Protein AF-A0A6C0AYL0-F1 (afdb_monomer)

Organism: NCBI:txid1070528

Sequence (157 aa):
MEFENKIILMFITFALDILILNSLSRKMKTFDLYYASSILIIHGIFINALFLCSQKILDILHYSIFIYIAFSPFLSNKYLIGANLLLVFLIQLLWIVKGCCILNNPENPIRFGFGFEISIFTLIYTIILANKLPKFRIKNINKKKLKIKKRTRKLII

pLDDT: mean 84.31, std 14.35, range [46.97, 96.94]

Solvent-accessible surface area (backbone atoms only — not comparable to full-atom values): 9172 Å² total; per-residue (Å²): 125,60,71,67,55,52,53,53,50,52,52,51,52,52,58,41,46,56,36,42,56,60,41,68,79,45,97,69,54,71,67,47,50,51,54,47,55,53,48,53,52,48,48,54,53,48,55,52,27,63,73,69,65,37,60,73,57,48,54,56,53,56,56,47,54,57,53,51,59,70,53,47,83,74,56,80,50,66,42,53,44,48,37,51,46,50,50,50,51,51,52,55,51,44,32,71,75,65,74,36,37,85,84,45,51,91,87,46,90,78,56,62,86,53,52,71,68,60,51,52,49,49,52,53,49,46,54,55,45,59,69,70,46,81,77,82,74,75,74,63,65,65,62,57,56,54,52,52,57,56,55,57,62,65,72,76,108

Nearest PDB structures (foldseek):
  6z0c-assembly1_A  TM=3.632E-01  e=6.875E+00  Escherichia coli

Mean predicted aligned error: 8.46 Å

Radius of gyration: 21.39 Å; Cα contacts (8 Å, |Δi|>4): 109; chains: 1; bounding box: 77×33×39 Å

Foldseek 3Di:
DDPVLLVVLLVLLVVLLVLLVVLVVDDADPVSVVLSVVSVVLSVQCNVCSVVVPLVSLVVSVVVLLVSLVCLLVGLGLSSLVSNLVVLVVLVVCCVVVVAGSSDDPPDPPRPSDDDVNVVSSVVSNVSSVVSHDDPPPPPVVVVVVVVVVVVVVVVD

Secondary structure (DSSP, 8-state):
--HHHHHHHHHHHHHHHHHHHHHHTS---HHHHHHHHHHHHHHHHHHHHHHTT-HHHHHHHHHHHHHHHHHGGG---HHHHHHHHHHHHHHHHHHHHHSS-TT--TT-S--TT-SHHHHHHHHHHHHHHHHHSPP-----HHHHHHHHHHHHHTS--

Structure (mmCIF, N/CA/C/O backbone):
data_AF-A0A6C0AYL0-F1
#
_entry.id   AF-A0A6C0AYL0-F1
#
loop_
_atom_site.group_PDB
_atom_site.id
_atom_site.type_symbol
_atom_site.label_atom_id
_atom_site.label_alt_id
_atom_site.label_comp_id
_atom_site.label_asym_id
_atom_site.label_entity_id
_atom_site.label_seq_id
_atom_site.pdbx_PDB_ins_code
_atom_site.Cartn_x
_atom_site.Cartn_y
_atom_site.Cartn_z
_atom_site.occupancy
_atom_site.B_iso_or_equiv
_atom_site.auth_seq_id
_atom_site.auth_comp_id
_atom_site.auth_asym_id
_atom_site.auth_atom_id
_atom_site.pdbx_PDB_model_num
ATOM 1 N N . MET A 1 1 ? 12.016 0.534 -16.082 1.00 78.06 1 MET A N 1
ATOM 2 C CA . MET A 1 1 ? 10.562 0.594 -15.800 1.00 78.06 1 MET A CA 1
ATOM 3 C C . MET A 1 1 ? 9.888 1.494 -16.820 1.00 78.06 1 MET A C 1
ATOM 5 O O . MET A 1 1 ? 10.328 2.628 -16.986 1.00 78.06 1 MET A O 1
ATOM 9 N N . GLU A 1 2 ? 8.855 0.990 -17.491 1.00 82.94 2 GLU A N 1
ATOM 10 C CA . GLU A 1 2 ? 8.077 1.731 -18.494 1.00 82.94 2 GLU A CA 1
ATOM 11 C C . GLU A 1 2 ? 7.350 2.940 -17.888 1.00 82.94 2 GLU A C 1
ATOM 13 O O . GLU A 1 2 ? 6.975 2.933 -16.713 1.00 82.94 2 GLU A O 1
ATOM 18 N N . PHE A 1 3 ? 7.131 3.974 -18.701 1.00 85.25 3 PHE A N 1
ATOM 19 C CA . PHE A 1 3 ? 6.479 5.216 -18.282 1.00 85.25 3 PHE A CA 1
ATOM 20 C C . PHE A 1 3 ? 5.047 4.993 -17.769 1.00 85.25 3 PHE A C 1
ATOM 22 O O . PHE A 1 3 ? 4.674 5.530 -16.728 1.00 85.25 3 PHE A O 1
ATOM 29 N N . GLU A 1 4 ? 4.277 4.133 -18.436 1.00 87.81 4 GLU A N 1
ATOM 30 C CA . GLU A 1 4 ? 2.908 3.784 -18.035 1.00 87.81 4 GLU A CA 1
ATOM 31 C C . GLU A 1 4 ? 2.854 3.189 -16.623 1.00 87.81 4 GLU A C 1
ATOM 33 O O . GLU A 1 4 ? 2.023 3.580 -15.803 1.00 87.81 4 GLU A O 1
ATOM 38 N N . ASN A 1 5 ? 3.796 2.297 -16.302 1.00 89.19 5 ASN A N 1
ATOM 39 C CA . ASN A 1 5 ? 3.871 1.655 -14.992 1.00 89.19 5 ASN A CA 1
ATOM 40 C C . ASN A 1 5 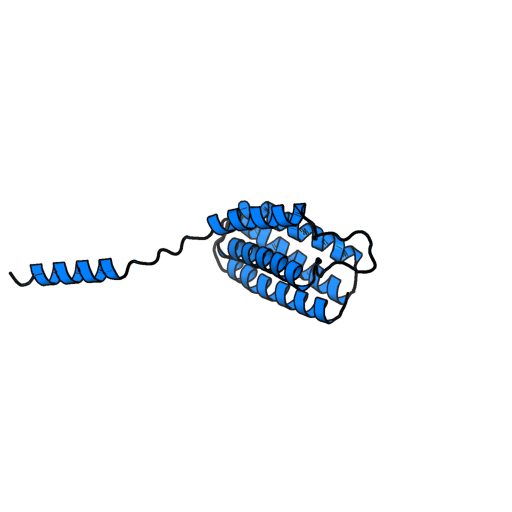? 4.138 2.679 -13.881 1.00 89.19 5 ASN A C 1
ATOM 42 O O . ASN A 1 5 ? 3.557 2.580 -12.800 1.00 89.19 5 ASN A O 1
ATOM 46 N N . LYS A 1 6 ? 4.955 3.705 -14.160 1.00 89.88 6 LYS A N 1
ATOM 47 C CA . LYS A 1 6 ? 5.187 4.811 -13.220 1.00 89.88 6 LYS A CA 1
ATOM 48 C C . LYS A 1 6 ? 3.912 5.606 -12.966 1.00 89.88 6 LYS A C 1
ATOM 50 O O . LYS A 1 6 ? 3.608 5.882 -11.810 1.00 89.88 6 LYS A O 1
ATOM 55 N N . ILE A 1 7 ? 3.155 5.936 -14.014 1.00 91.31 7 ILE A N 1
ATOM 56 C CA . ILE A 1 7 ? 1.887 6.670 -13.878 1.00 91.31 7 ILE A CA 1
ATOM 57 C C . ILE A 1 7 ? 0.891 5.875 -13.031 1.00 91.31 7 ILE A C 1
ATOM 59 O O . ILE A 1 7 ? 0.298 6.428 -12.104 1.00 91.31 7 ILE A O 1
ATOM 63 N N . ILE A 1 8 ? 0.738 4.578 -13.313 1.00 92.44 8 ILE A N 1
ATOM 64 C CA . ILE A 1 8 ? -0.156 3.693 -12.553 1.00 92.44 8 ILE A CA 1
ATOM 65 C C . ILE A 1 8 ? 0.239 3.689 -11.072 1.00 92.44 8 ILE A C 1
ATOM 67 O O . ILE A 1 8 ? -0.612 3.878 -10.204 1.00 92.44 8 ILE A O 1
ATOM 71 N N . LEU A 1 9 ? 1.530 3.524 -10.780 1.00 92.94 9 LEU A N 1
ATOM 72 C CA . LEU A 1 9 ? 2.047 3.526 -9.414 1.00 92.94 9 LEU A CA 1
ATOM 73 C C . LEU A 1 9 ? 1.830 4.869 -8.712 1.00 92.94 9 LEU A C 1
ATOM 75 O O . LEU A 1 9 ? 1.369 4.880 -7.576 1.00 92.94 9 LEU A O 1
ATOM 79 N N . MET A 1 10 ? 2.090 5.994 -9.383 1.00 93.19 10 MET A N 1
ATOM 80 C CA . MET A 1 10 ? 1.823 7.325 -8.830 1.00 93.19 10 MET A CA 1
ATOM 81 C C . MET A 1 10 ? 0.342 7.509 -8.487 1.00 93.19 10 MET A C 1
ATOM 83 O O . MET A 1 10 ? 0.020 8.009 -7.410 1.00 93.19 10 MET A O 1
ATOM 87 N N . PHE A 1 11 ? -0.558 7.075 -9.372 1.00 93.69 11 PHE A N 1
ATOM 88 C CA . PHE A 1 11 ? -1.998 7.168 -9.143 1.00 93.69 11 PHE A CA 1
ATOM 89 C C . PHE A 1 11 ? -2.449 6.308 -7.956 1.00 93.69 11 PHE A C 1
ATOM 91 O O . PHE A 1 11 ? -3.207 6.779 -7.106 1.00 93.69 11 PHE A O 1
ATOM 98 N N . ILE A 1 12 ? -1.954 5.069 -7.859 1.00 94.12 12 ILE A N 1
ATOM 99 C CA . ILE A 1 12 ? -2.245 4.171 -6.733 1.00 94.12 12 ILE A CA 1
ATOM 100 C C . ILE A 1 12 ? -1.748 4.777 -5.418 1.00 94.12 12 ILE A C 1
ATOM 102 O O . ILE A 1 12 ? -2.513 4.841 -4.454 1.00 94.12 12 ILE A O 1
ATOM 106 N N . THR A 1 13 ? -0.503 5.256 -5.381 1.00 95.00 13 THR A N 1
ATOM 107 C CA . THR A 1 13 ? 0.078 5.888 -4.189 1.00 95.00 13 THR A CA 1
ATOM 108 C C . THR A 1 13 ? -0.747 7.096 -3.754 1.00 95.00 13 THR A C 1
ATOM 110 O O . THR A 1 13 ? -1.124 7.190 -2.589 1.00 95.00 13 THR A O 1
ATOM 113 N N . PHE A 1 14 ? -1.137 7.960 -4.694 1.00 93.94 14 PHE A N 1
ATOM 114 C CA . PHE A 1 14 ? -1.964 9.129 -4.396 1.00 93.94 14 PHE A CA 1
ATOM 115 C C . PHE A 1 14 ? -3.360 8.755 -3.865 1.00 93.94 14 PHE A C 1
ATOM 117 O O . PHE A 1 14 ? -3.848 9.347 -2.900 1.00 93.94 14 PHE A O 1
ATOM 124 N N . ALA A 1 15 ? -4.003 7.737 -4.446 1.00 92.50 15 ALA A N 1
ATOM 125 C CA . ALA A 1 15 ? -5.292 7.242 -3.963 1.00 92.50 15 ALA A CA 1
ATOM 126 C C . ALA A 1 15 ? -5.199 6.690 -2.526 1.00 92.50 15 ALA A C 1
ATOM 128 O O . ALA A 1 15 ? -6.100 6.915 -1.710 1.00 92.50 15 ALA A O 1
ATOM 129 N N . LEU A 1 16 ? -4.103 5.999 -2.197 1.00 95.19 16 LEU A N 1
ATOM 130 C CA . LEU A 1 16 ? -3.829 5.519 -0.842 1.00 95.19 16 LEU A CA 1
ATOM 131 C C . LEU A 1 16 ? -3.546 6.674 0.125 1.00 95.19 16 LEU A C 1
ATOM 133 O O . LEU A 1 16 ? -4.089 6.672 1.233 1.00 95.19 16 LEU A O 1
ATOM 137 N N . ASP A 1 17 ? -2.784 7.684 -0.296 1.00 94.94 17 ASP A N 1
ATOM 138 C CA . ASP A 1 17 ? -2.487 8.871 0.514 1.00 94.94 17 ASP A CA 1
ATOM 139 C C . ASP A 1 17 ? -3.755 9.604 0.934 1.00 94.94 17 ASP A C 1
ATOM 141 O O . ASP A 1 17 ? -3.893 9.966 2.100 1.00 94.94 17 ASP A O 1
ATOM 145 N N . ILE A 1 18 ? -4.739 9.742 0.042 1.00 92.69 18 ILE A N 1
ATOM 146 C CA . ILE A 1 18 ? -6.038 10.334 0.393 1.00 92.69 18 ILE A CA 1
ATOM 147 C C . ILE A 1 18 ? -6.707 9.558 1.540 1.00 92.69 18 ILE A C 1
ATOM 149 O O . ILE A 1 18 ? -7.256 10.161 2.467 1.00 92.69 18 ILE A O 1
ATOM 153 N N . LEU A 1 19 ? -6.672 8.221 1.522 1.00 92.62 19 LEU A N 1
ATOM 154 C CA . LEU A 1 19 ? -7.245 7.406 2.600 1.00 92.62 19 LEU A CA 1
ATOM 155 C C . LEU A 1 19 ? -6.462 7.551 3.911 1.00 92.62 19 LEU A C 1
ATOM 157 O O . LEU A 1 19 ? -7.070 7.627 4.985 1.00 92.62 19 LEU A O 1
ATOM 161 N N . ILE A 1 20 ? -5.134 7.617 3.831 1.00 95.06 20 ILE A N 1
ATOM 162 C CA . ILE A 1 20 ? -4.254 7.755 4.995 1.00 95.06 20 ILE A CA 1
ATOM 163 C C . ILE A 1 20 ? -4.396 9.150 5.615 1.00 95.06 20 ILE A C 1
ATOM 165 O O . ILE A 1 20 ? -4.608 9.254 6.824 1.00 95.06 20 ILE A O 1
ATOM 169 N N . LEU A 1 21 ? -4.396 10.217 4.816 1.00 94.31 21 LEU A N 1
ATOM 170 C CA . LEU A 1 21 ? -4.619 11.592 5.273 1.00 94.31 21 LEU A CA 1
ATOM 171 C C . LEU A 1 21 ? -6.009 11.759 5.902 1.00 94.31 21 LEU A C 1
ATOM 173 O O . LEU A 1 21 ? -6.146 12.347 6.976 1.00 94.31 21 LEU A O 1
ATOM 177 N N . ASN A 1 22 ? -7.043 11.153 5.311 1.00 91.75 22 ASN A N 1
ATOM 178 C CA . ASN A 1 22 ? -8.375 11.122 5.918 1.00 91.75 22 ASN A CA 1
ATOM 179 C C . ASN A 1 22 ? -8.379 10.430 7.286 1.00 91.75 22 ASN A C 1
ATOM 181 O O . ASN A 1 22 ? -9.169 10.797 8.161 1.00 91.75 22 ASN A O 1
ATOM 185 N N . SER A 1 23 ? -7.504 9.444 7.496 1.00 92.75 23 SER A N 1
ATOM 186 C CA . SER A 1 23 ? -7.365 8.794 8.795 1.00 92.75 23 SER A CA 1
ATOM 187 C C . SER A 1 23 ? -6.827 9.761 9.857 1.00 92.75 23 SER A C 1
ATOM 189 O O . SER A 1 23 ? -7.364 9.745 10.967 1.00 92.75 23 SER A O 1
ATOM 191 N N . LEU A 1 24 ? -5.865 10.630 9.499 1.00 91.69 24 LEU A N 1
ATOM 192 C CA . LEU A 1 24 ? -5.197 11.614 10.375 1.00 91.69 24 LEU A CA 1
ATOM 193 C C . LEU A 1 24 ? -6.134 12.709 10.891 1.00 91.69 24 LEU A C 1
ATOM 195 O O . LEU A 1 24 ? -5.925 13.232 11.980 1.00 91.69 24 LEU A O 1
ATOM 199 N N . SER A 1 25 ? -7.220 12.999 10.172 1.00 86.62 25 SER A N 1
ATOM 200 C CA . SER A 1 25 ? -8.248 13.963 10.603 1.00 86.62 25 SER A CA 1
ATOM 201 C C . SER A 1 25 ? -9.042 13.537 11.854 1.00 86.62 25 SER A C 1
ATOM 203 O O . SER A 1 25 ? -9.935 14.253 12.310 1.00 86.62 25 SER A O 1
ATOM 205 N N . ARG A 1 26 ? -8.777 12.346 12.407 1.00 84.06 26 ARG A N 1
ATOM 206 C CA . ARG A 1 26 ? -9.555 11.726 13.488 1.00 84.06 26 ARG A CA 1
ATOM 207 C C . ARG A 1 26 ? -8.665 11.352 14.660 1.00 84.06 26 ARG A C 1
ATOM 209 O O . ARG A 1 26 ? -7.501 11.007 14.492 1.00 84.06 26 ARG A O 1
ATOM 216 N N . LYS A 1 27 ? -9.259 11.300 15.856 1.00 87.88 27 LYS A N 1
ATOM 217 C CA . LYS A 1 27 ? -8.589 10.762 17.043 1.00 87.88 27 LYS A CA 1
ATOM 218 C C . LYS A 1 27 ? -8.165 9.314 16.785 1.00 87.88 27 LYS A C 1
ATOM 220 O O . LYS A 1 27 ? -9.003 8.459 16.493 1.00 87.88 27 LYS A O 1
ATOM 225 N N . MET A 1 28 ? -6.872 9.054 16.918 1.00 91.81 28 MET A N 1
ATOM 226 C CA . MET A 1 28 ? -6.254 7.761 16.648 1.00 91.81 28 MET A CA 1
ATOM 227 C C . MET A 1 28 ? -5.321 7.349 17.781 1.00 91.81 28 MET A C 1
ATOM 229 O O . MET A 1 28 ? -4.905 8.173 18.595 1.00 91.81 28 MET A O 1
ATOM 233 N N . LYS A 1 29 ? -5.039 6.048 17.858 1.00 93.94 29 LYS A N 1
ATOM 234 C CA . LYS A 1 29 ? -4.053 5.514 18.799 1.00 93.94 29 LYS A CA 1
ATOM 235 C C . LYS A 1 29 ? -2.645 5.906 18.354 1.00 93.94 29 LYS A C 1
ATOM 237 O O . LYS A 1 29 ? -2.405 6.084 17.165 1.00 93.94 29 LYS A O 1
ATOM 242 N N . THR A 1 30 ? -1.707 5.945 19.297 1.00 94.56 30 THR A N 1
ATOM 243 C CA . THR A 1 30 ? -0.298 6.270 19.028 1.00 94.56 30 THR A CA 1
ATOM 244 C C . THR A 1 30 ? 0.316 5.362 17.962 1.00 94.56 30 THR A C 1
ATOM 246 O O . THR A 1 30 ? 0.995 5.849 17.067 1.00 94.56 30 THR A O 1
ATOM 249 N N . PHE A 1 31 ? 0.018 4.058 18.008 1.00 95.94 31 PHE A N 1
ATOM 250 C CA . PHE A 1 31 ? 0.480 3.107 16.994 1.00 95.94 31 P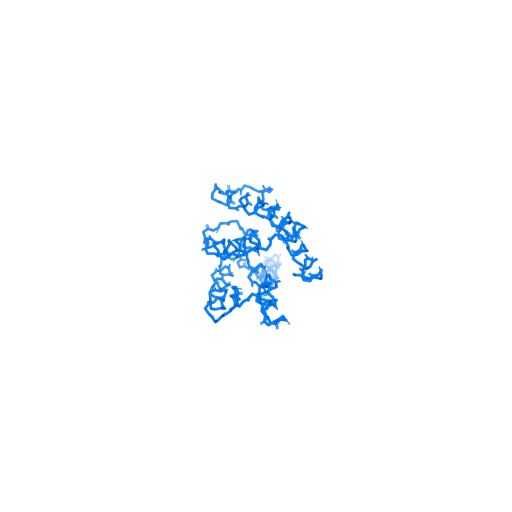HE A CA 1
ATOM 251 C C . PHE A 1 31 ? -0.063 3.434 15.595 1.00 95.94 31 PHE A C 1
ATOM 253 O O . PHE A 1 31 ? 0.704 3.493 14.642 1.00 95.94 31 PHE A O 1
ATOM 260 N N . ASP A 1 32 ? -1.367 3.708 15.478 1.00 95.75 32 ASP A N 1
ATOM 261 C CA . ASP A 1 32 ? -2.004 4.056 14.202 1.00 95.75 32 ASP A CA 1
ATOM 262 C C . ASP A 1 32 ? -1.427 5.362 13.624 1.00 95.75 32 ASP A C 1
ATOM 264 O O . ASP A 1 32 ? -1.234 5.461 12.416 1.00 95.75 32 ASP A O 1
ATOM 268 N N . LEU A 1 33 ? -1.118 6.342 14.483 1.00 96.06 33 LEU A N 1
ATOM 269 C CA . LEU A 1 33 ? -0.483 7.601 14.084 1.00 96.06 33 LEU A CA 1
ATOM 270 C C . LEU A 1 33 ? 0.937 7.382 13.565 1.00 96.06 33 LEU A C 1
ATOM 272 O O . LEU A 1 33 ? 1.283 7.897 12.505 1.00 96.06 33 LEU A O 1
ATOM 276 N N . TYR A 1 34 ? 1.750 6.616 14.296 1.00 96.06 34 TYR A N 1
ATOM 277 C CA . TYR A 1 34 ? 3.107 6.281 13.868 1.00 96.06 34 TYR A CA 1
ATOM 278 C C . TYR A 1 34 ? 3.091 5.552 12.521 1.00 96.06 34 TYR A C 1
ATOM 280 O O . TYR A 1 34 ? 3.802 5.950 11.603 1.00 96.06 34 TYR A O 1
ATOM 288 N N . TYR A 1 35 ? 2.216 4.554 12.386 1.00 96.94 35 TYR A N 1
ATOM 289 C CA . TYR A 1 35 ? 2.041 3.778 11.162 1.00 96.94 35 TYR A CA 1
ATOM 290 C C . TYR A 1 35 ? 1.607 4.648 9.972 1.00 96.94 35 TYR A C 1
ATOM 292 O O . TYR A 1 35 ? 2.152 4.529 8.879 1.00 96.94 35 TYR A O 1
ATOM 300 N N . ALA A 1 36 ? 0.629 5.540 10.164 1.00 96.81 36 ALA A N 1
ATOM 301 C CA . ALA A 1 36 ? 0.156 6.430 9.104 1.00 96.81 36 ALA A CA 1
ATOM 302 C C . ALA A 1 36 ? 1.258 7.400 8.651 1.00 96.81 36 ALA A C 1
ATOM 304 O O . ALA A 1 36 ? 1.517 7.531 7.455 1.00 96.81 36 ALA A O 1
ATOM 305 N N . SER A 1 37 ? 1.932 8.042 9.606 1.00 95.62 37 SER A N 1
ATOM 306 C CA . SER A 1 37 ? 3.019 8.980 9.324 1.00 95.62 37 SER A CA 1
ATOM 307 C C . SER A 1 37 ? 4.204 8.302 8.637 1.00 95.62 37 SER A C 1
ATOM 309 O O . SER A 1 37 ? 4.760 8.862 7.694 1.00 95.62 37 SER A O 1
ATOM 311 N N . SER A 1 38 ? 4.579 7.089 9.057 1.00 96.12 38 SER A N 1
ATOM 312 C CA . SER A 1 38 ? 5.702 6.370 8.452 1.00 96.12 38 SER A CA 1
ATOM 313 C C . SER A 1 38 ? 5.408 5.942 7.011 1.00 96.12 38 SER A C 1
ATOM 315 O O . SER A 1 38 ? 6.298 6.036 6.164 1.00 96.12 38 SER A O 1
ATOM 317 N N . ILE A 1 39 ? 4.163 5.554 6.698 1.00 96.12 39 ILE A N 1
ATOM 318 C CA . ILE A 1 39 ? 3.757 5.268 5.314 1.00 96.12 39 ILE A CA 1
ATOM 319 C C . ILE A 1 39 ? 3.815 6.524 4.449 1.00 96.12 39 ILE A C 1
ATOM 321 O O . ILE A 1 39 ? 4.370 6.454 3.359 1.00 96.12 39 ILE A O 1
ATOM 325 N N . LEU A 1 40 ? 3.311 7.670 4.918 1.00 96.19 40 LEU A N 1
ATOM 326 C CA . LEU A 1 40 ? 3.357 8.914 4.134 1.00 96.19 40 LEU A CA 1
ATOM 327 C C . LEU A 1 40 ? 4.797 9.335 3.805 1.00 96.19 40 LEU A C 1
ATOM 329 O O . LEU A 1 40 ? 5.082 9.741 2.680 1.00 96.19 40 LEU A O 1
ATOM 333 N N . ILE A 1 41 ? 5.723 9.185 4.759 1.00 95.69 41 ILE A N 1
ATOM 334 C CA . ILE A 1 41 ? 7.155 9.428 4.519 1.00 95.69 41 ILE A CA 1
ATOM 335 C C . ILE A 1 41 ? 7.673 8.485 3.428 1.00 95.69 41 ILE A C 1
ATOM 337 O O . ILE A 1 41 ? 8.329 8.924 2.484 1.00 95.69 41 ILE A O 1
ATOM 341 N N . ILE A 1 42 ? 7.352 7.195 3.527 1.00 95.81 42 ILE A N 1
ATOM 342 C CA . ILE A 1 42 ? 7.780 6.190 2.551 1.00 95.81 42 ILE A CA 1
ATOM 343 C C . ILE A 1 42 ? 7.179 6.435 1.172 1.00 95.81 42 ILE A C 1
ATOM 345 O O . ILE A 1 42 ? 7.891 6.295 0.183 1.00 95.81 42 ILE A O 1
ATOM 349 N N . HIS A 1 43 ? 5.919 6.852 1.085 1.00 95.50 43 HIS A N 1
ATOM 350 C CA . HIS A 1 43 ? 5.293 7.245 -0.172 1.00 95.50 43 HIS A CA 1
ATOM 351 C C . HIS A 1 43 ? 5.994 8.462 -0.787 1.00 95.50 43 HIS A C 1
ATOM 353 O O . HIS A 1 43 ? 6.285 8.449 -1.981 1.00 95.50 43 HIS A O 1
ATOM 359 N N . GLY A 1 44 ? 6.382 9.458 0.016 1.00 93.75 44 GLY A N 1
ATOM 360 C CA . GLY A 1 44 ? 7.210 10.573 -0.455 1.00 93.75 44 GLY A CA 1
ATOM 361 C C . GLY A 1 44 ? 8.552 10.111 -1.039 1.00 93.75 44 GLY A C 1
ATOM 362 O O . GLY A 1 44 ? 8.929 10.514 -2.142 1.00 93.75 44 GLY A O 1
ATOM 363 N N . ILE A 1 45 ? 9.252 9.206 -0.345 1.00 95.00 45 ILE A N 1
ATOM 364 C CA . ILE A 1 45 ? 10.508 8.611 -0.840 1.00 95.00 45 ILE A CA 1
ATOM 365 C C . ILE A 1 45 ? 10.254 7.793 -2.117 1.00 95.00 45 ILE A C 1
ATOM 367 O O . ILE A 1 45 ? 11.041 7.868 -3.058 1.00 95.00 45 ILE A O 1
ATOM 371 N N . PHE A 1 46 ? 9.149 7.050 -2.180 1.00 94.81 46 PHE A N 1
ATOM 372 C CA . PHE A 1 46 ? 8.763 6.229 -3.326 1.00 94.81 46 PHE A CA 1
ATOM 373 C C . PHE A 1 46 ? 8.519 7.060 -4.583 1.00 94.81 46 PHE A C 1
ATOM 375 O O . PHE A 1 46 ? 9.072 6.749 -5.638 1.00 94.81 46 PHE A O 1
ATOM 382 N N . ILE A 1 47 ? 7.757 8.149 -4.471 1.00 93.31 47 ILE A N 1
ATOM 383 C CA . ILE A 1 47 ? 7.511 9.063 -5.589 1.00 93.31 47 ILE A CA 1
ATOM 384 C C . ILE A 1 47 ? 8.833 9.667 -6.078 1.00 93.31 47 ILE A C 1
ATOM 386 O O . ILE A 1 47 ? 9.115 9.630 -7.277 1.00 93.31 47 ILE A O 1
ATOM 390 N N . ASN A 1 48 ? 9.699 10.122 -5.168 1.00 92.50 48 ASN A N 1
ATOM 391 C CA . ASN A 1 48 ? 11.027 10.622 -5.539 1.00 92.50 48 ASN A CA 1
ATOM 392 C C . ASN A 1 48 ? 11.879 9.549 -6.242 1.00 92.50 48 ASN A C 1
ATOM 394 O O . ASN A 1 48 ? 12.531 9.836 -7.246 1.00 92.50 48 ASN A O 1
ATOM 398 N N . ALA A 1 49 ? 11.847 8.303 -5.763 1.00 92.00 49 ALA A N 1
ATOM 399 C CA . ALA A 1 49 ? 12.576 7.192 -6.371 1.00 92.00 49 ALA A CA 1
ATOM 400 C C . ALA A 1 49 ? 12.064 6.847 -7.782 1.00 92.00 49 ALA A C 1
ATOM 402 O O . ALA A 1 49 ? 12.873 6.520 -8.656 1.00 92.00 49 ALA A O 1
ATOM 403 N N . LEU A 1 50 ? 10.752 6.970 -8.031 1.00 90.44 50 LEU A N 1
ATOM 404 C CA . LEU A 1 50 ? 10.158 6.804 -9.364 1.00 90.44 50 LEU A CA 1
ATOM 405 C C . LEU A 1 50 ? 10.638 7.878 -10.353 1.00 90.44 50 LEU A C 1
ATOM 407 O O . LEU A 1 50 ? 10.945 7.549 -11.507 1.00 90.44 50 LEU A O 1
ATOM 411 N N . PHE A 1 51 ? 10.734 9.136 -9.907 1.00 88.00 51 PHE A N 1
ATOM 412 C CA . PHE A 1 51 ? 11.250 10.242 -10.722 1.00 88.00 51 PHE A CA 1
ATOM 413 C C . PHE A 1 51 ? 12.743 10.089 -11.021 1.00 88.00 51 PHE A C 1
ATOM 415 O O . PHE A 1 51 ? 13.151 10.170 -12.179 1.00 88.00 51 PHE A O 1
ATOM 422 N N . LEU A 1 52 ? 13.547 9.780 -10.001 1.00 88.88 52 LEU A N 1
ATOM 423 C CA . LEU A 1 52 ? 14.997 9.593 -10.128 1.00 88.88 52 LEU A CA 1
ATOM 424 C C . LEU A 1 52 ? 15.394 8.262 -10.788 1.00 88.88 52 LEU A C 1
ATOM 426 O O . LEU A 1 52 ? 16.579 8.003 -10.972 1.00 88.88 52 LEU A O 1
ATOM 430 N N . CYS A 1 53 ? 14.424 7.409 -11.137 1.00 81.94 53 CYS A N 1
ATOM 431 C CA . CYS A 1 53 ? 14.647 6.091 -11.743 1.00 81.94 53 CYS A CA 1
ATOM 432 C C . CYS A 1 53 ? 15.600 5.192 -10.933 1.00 81.94 53 CYS A C 1
ATOM 434 O O . CYS A 1 53 ? 16.306 4.355 -11.496 1.00 81.94 53 CYS A O 1
ATOM 436 N N . SER A 1 54 ? 15.627 5.348 -9.607 1.00 84.62 54 SER A N 1
ATOM 437 C CA . SER A 1 54 ? 16.554 4.614 -8.746 1.00 84.62 54 SER A CA 1
ATOM 438 C C . SER A 1 54 ? 16.002 3.231 -8.406 1.00 84.62 54 SER A C 1
ATOM 440 O O . SER A 1 54 ? 15.299 3.056 -7.407 1.00 84.62 54 SER A O 1
ATOM 442 N N . GLN A 1 55 ? 16.332 2.231 -9.230 1.00 83.25 55 GLN A N 1
ATOM 443 C CA . GLN A 1 55 ? 15.831 0.861 -9.057 1.00 83.25 55 GLN A CA 1
ATOM 444 C C . GLN A 1 55 ? 16.193 0.278 -7.685 1.00 83.25 55 GLN A C 1
ATOM 446 O O . GLN A 1 55 ? 15.348 -0.321 -7.036 1.00 83.25 55 GLN A O 1
ATOM 451 N N . LYS A 1 56 ? 17.408 0.536 -7.184 1.00 85.25 56 LYS A N 1
ATOM 452 C CA . LYS A 1 56 ? 17.849 0.047 -5.868 1.00 85.25 56 LYS A CA 1
ATOM 453 C C . LYS A 1 56 ? 16.957 0.549 -4.729 1.00 85.25 56 LYS A C 1
ATOM 455 O O . LYS A 1 56 ? 16.663 -0.202 -3.803 1.00 85.25 56 LYS A O 1
ATOM 460 N N . ILE A 1 57 ? 16.536 1.815 -4.784 1.00 88.06 57 ILE A N 1
ATOM 461 C CA . ILE A 1 57 ? 15.628 2.379 -3.777 1.00 88.06 57 ILE A CA 1
ATOM 462 C C . ILE A 1 57 ? 14.241 1.757 -3.941 1.00 88.06 57 ILE A C 1
ATOM 464 O O . ILE A 1 57 ? 13.652 1.332 -2.952 1.00 88.06 57 ILE A O 1
ATOM 468 N N . LEU A 1 58 ? 13.744 1.650 -5.176 1.00 88.50 58 LEU A N 1
ATOM 469 C CA . LEU A 1 58 ? 12.448 1.031 -5.460 1.00 88.50 58 LEU A CA 1
ATOM 470 C C . LEU A 1 58 ? 12.376 -0.416 -4.967 1.00 88.50 58 LEU A C 1
ATOM 472 O O . LEU A 1 58 ? 11.367 -0.790 -4.377 1.00 88.50 58 LEU A O 1
ATOM 476 N N . ASP A 1 59 ? 13.449 -1.191 -5.123 1.00 84.94 59 ASP A N 1
ATOM 477 C CA . ASP A 1 59 ? 13.522 -2.566 -4.634 1.00 84.94 59 ASP A CA 1
ATOM 478 C C . ASP A 1 59 ? 13.386 -2.605 -3.104 1.00 84.94 59 ASP A C 1
ATOM 480 O O . ASP A 1 59 ? 12.541 -3.331 -2.589 1.00 84.94 59 ASP A O 1
ATOM 484 N N . ILE A 1 60 ? 14.126 -1.767 -2.365 1.00 87.31 60 ILE A N 1
ATOM 485 C CA . ILE A 1 60 ? 14.016 -1.672 -0.893 1.00 87.31 60 ILE A CA 1
ATOM 486 C C . ILE A 1 60 ? 12.595 -1.276 -0.470 1.00 87.31 60 ILE A C 1
ATOM 488 O O . ILE A 1 60 ? 12.011 -1.878 0.437 1.00 87.31 60 ILE A O 1
ATOM 492 N N . LEU A 1 61 ? 12.015 -0.277 -1.136 1.00 90.62 61 LEU A N 1
ATOM 493 C CA . LEU A 1 61 ? 10.661 0.186 -0.843 1.00 90.62 61 LEU A CA 1
ATOM 494 C C . LEU A 1 61 ? 9.611 -0.885 -1.160 1.00 90.62 61 LEU A C 1
ATOM 496 O O . LEU A 1 61 ? 8.628 -1.003 -0.429 1.00 90.62 61 LEU A O 1
ATOM 500 N N . HIS A 1 62 ? 9.838 -1.720 -2.172 1.00 87.25 62 HIS A N 1
ATOM 501 C CA . HIS A 1 62 ? 8.960 -2.833 -2.512 1.00 87.25 62 HIS A CA 1
ATOM 502 C C . HIS A 1 62 ? 8.874 -3.861 -1.371 1.00 87.25 62 HIS A C 1
ATOM 504 O O . HIS A 1 62 ? 7.773 -4.285 -1.019 1.00 87.25 62 HIS A O 1
ATOM 510 N N . TYR A 1 63 ? 9.990 -4.200 -0.714 1.00 86.81 63 TYR A N 1
ATOM 511 C CA . TYR A 1 63 ? 9.956 -5.047 0.491 1.00 86.81 63 TYR A CA 1
ATOM 512 C C . TYR A 1 63 ? 9.160 -4.397 1.625 1.00 86.81 63 TYR A C 1
ATOM 514 O O . TYR A 1 63 ? 8.400 -5.077 2.321 1.00 86.81 63 TYR A O 1
ATOM 522 N N . SER A 1 64 ? 9.291 -3.078 1.791 1.00 90.75 64 SER A N 1
ATOM 523 C CA . SER A 1 64 ? 8.600 -2.360 2.865 1.00 90.75 64 SER A CA 1
ATOM 524 C C . SER A 1 64 ? 7.075 -2.500 2.779 1.00 90.75 64 SER A C 1
ATOM 526 O O . SER A 1 64 ? 6.429 -2.637 3.815 1.00 90.75 64 SER A O 1
ATOM 528 N N . ILE A 1 65 ? 6.503 -2.586 1.571 1.00 91.56 65 ILE A N 1
ATOM 529 C CA . ILE A 1 65 ? 5.058 -2.772 1.355 1.00 91.56 65 ILE A CA 1
ATOM 530 C C . ILE A 1 65 ? 4.542 -4.014 2.098 1.00 91.56 65 ILE A C 1
ATOM 532 O O . ILE A 1 65 ? 3.553 -3.938 2.829 1.00 91.56 65 ILE A O 1
ATOM 536 N N . PHE A 1 66 ? 5.233 -5.148 1.967 1.00 91.44 66 PHE A N 1
ATOM 537 C CA . PHE A 1 66 ? 4.831 -6.394 2.625 1.00 91.44 66 PHE A CA 1
ATOM 538 C C . PHE A 1 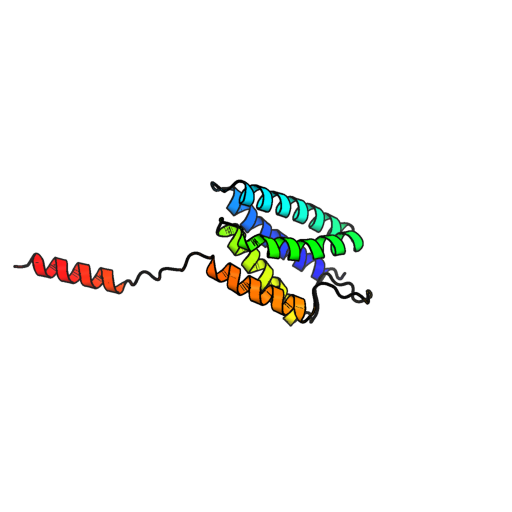66 ? 5.032 -6.343 4.138 1.00 91.44 66 PHE A C 1
ATOM 540 O O . PHE A 1 66 ? 4.218 -6.895 4.877 1.00 91.44 66 PHE A O 1
ATOM 547 N N . ILE A 1 67 ? 6.060 -5.631 4.608 1.00 92.94 67 ILE A N 1
ATOM 548 C CA . ILE A 1 67 ? 6.270 -5.383 6.040 1.00 92.94 67 ILE A CA 1
ATOM 549 C C . ILE A 1 67 ? 5.088 -4.591 6.611 1.00 92.94 67 ILE A C 1
ATOM 551 O O . ILE A 1 67 ? 4.521 -4.988 7.628 1.00 92.94 67 ILE A O 1
ATOM 555 N N . TYR A 1 68 ? 4.646 -3.523 5.944 1.00 94.50 68 TYR A N 1
ATOM 556 C CA . TYR A 1 68 ? 3.473 -2.763 6.386 1.00 94.50 68 TYR A CA 1
ATOM 557 C C . TYR A 1 68 ? 2.210 -3.621 6.402 1.00 94.50 68 TYR A C 1
ATOM 559 O O . TYR A 1 68 ? 1.521 -3.672 7.424 1.00 94.50 68 TYR A O 1
ATOM 567 N N . ILE A 1 69 ? 1.959 -4.391 5.339 1.00 95.12 69 ILE A N 1
ATOM 568 C CA . ILE A 1 69 ? 0.851 -5.354 5.324 1.00 95.12 69 ILE A CA 1
ATOM 569 C C . ILE A 1 69 ? 0.962 -6.311 6.520 1.00 95.12 69 ILE A C 1
ATOM 571 O O . ILE A 1 69 ? -0.043 -6.538 7.191 1.00 95.12 69 ILE A O 1
ATOM 575 N N . ALA A 1 70 ? 2.160 -6.788 6.870 1.00 94.88 70 ALA A N 1
ATOM 576 C CA . ALA A 1 70 ? 2.360 -7.685 8.006 1.00 94.88 70 ALA A CA 1
ATOM 577 C C . ALA A 1 70 ? 1.953 -7.070 9.359 1.00 94.88 70 ALA A C 1
ATOM 579 O O . ALA A 1 70 ? 1.395 -7.775 10.204 1.00 94.88 70 ALA A O 1
ATOM 580 N N . PHE A 1 71 ? 2.168 -5.763 9.543 1.00 95.88 71 PHE A N 1
ATOM 581 C CA . PHE A 1 71 ? 1.784 -5.013 10.749 1.00 95.88 71 PHE A CA 1
ATOM 582 C C . PHE A 1 71 ? 0.346 -4.472 10.723 1.00 95.88 71 PHE A C 1
ATOM 584 O O . PHE A 1 71 ? -0.201 -4.090 11.763 1.00 95.88 71 PHE A O 1
ATOM 591 N N . SER A 1 72 ? -0.313 -4.478 9.566 1.00 95.38 72 SER A N 1
ATOM 592 C CA . SER A 1 72 ? -1.690 -3.999 9.421 1.00 95.38 72 SER A CA 1
ATOM 593 C C . SER A 1 72 ? -2.735 -4.674 10.345 1.00 95.38 72 SER A C 1
ATOM 595 O O . SER A 1 72 ? -3.680 -3.989 10.757 1.00 95.38 72 SER A O 1
ATOM 597 N N . PRO A 1 73 ? -2.592 -5.943 10.802 1.00 94.94 73 PRO A N 1
ATOM 598 C CA . PRO A 1 73 ? -3.500 -6.547 11.776 1.00 94.94 73 PRO A CA 1
ATOM 599 C C . PRO A 1 73 ? -3.464 -5.902 13.160 1.00 94.94 73 PRO A C 1
ATOM 601 O O . PRO A 1 73 ? -4.356 -6.183 13.955 1.00 94.94 73 PRO A O 1
ATOM 604 N N . PHE A 1 74 ? -2.506 -5.032 13.477 1.00 95.00 74 PHE A N 1
ATOM 605 C CA . PHE A 1 74 ? -2.476 -4.307 14.755 1.00 95.00 74 PHE A CA 1
ATOM 606 C C . PHE A 1 74 ? -3.238 -2.976 14.706 1.00 95.00 74 PHE A C 1
ATOM 608 O O . PHE A 1 74 ? -3.558 -2.406 15.750 1.00 95.00 74 PHE A O 1
ATOM 615 N N . LEU A 1 75 ? -3.622 -2.523 13.509 1.00 95.38 75 LEU A N 1
ATOM 616 C CA . LEU A 1 75 ? -4.325 -1.258 13.314 1.00 95.38 75 LEU A CA 1
ATOM 617 C C . LEU A 1 75 ? -5.717 -1.260 13.941 1.00 95.38 75 LEU A C 1
ATOM 619 O O . LEU A 1 75 ? -6.446 -2.260 13.885 1.00 95.38 75 LEU A O 1
ATOM 623 N N . SER A 1 76 ? -6.120 -0.115 14.490 1.00 93.31 76 SER A N 1
ATOM 624 C CA . SER A 1 76 ? -7.487 0.094 14.988 1.00 93.31 76 SER A CA 1
ATOM 625 C C . SER A 1 76 ? -8.320 1.046 14.126 1.00 93.31 76 SER A C 1
ATOM 627 O O . SER A 1 76 ? -9.550 0.963 14.112 1.00 93.31 76 SER A O 1
ATOM 629 N N . ASN A 1 77 ? -7.669 1.923 13.364 1.00 93.50 77 ASN A N 1
ATOM 630 C CA . ASN A 1 77 ? -8.331 2.879 12.492 1.00 93.50 77 ASN A CA 1
ATOM 631 C C . ASN A 1 77 ? -8.886 2.200 11.226 1.00 93.50 77 ASN A C 1
ATOM 633 O O . ASN A 1 77 ? -8.143 1.689 10.390 1.00 93.50 77 ASN A O 1
ATOM 637 N N . LYS A 1 78 ? -10.212 2.262 11.044 1.00 91.00 78 LYS A N 1
ATOM 638 C CA . LYS A 1 78 ? -10.907 1.670 9.888 1.00 91.00 78 LYS A CA 1
ATOM 639 C C . LYS A 1 78 ? -10.439 2.198 8.525 1.00 91.00 78 LY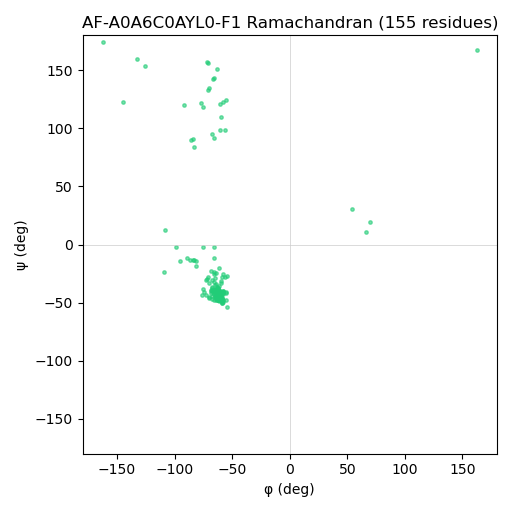S A C 1
ATOM 641 O O . LYS A 1 78 ? -10.547 1.468 7.548 1.00 91.00 78 LYS A O 1
ATOM 646 N N . TYR A 1 79 ? -9.946 3.438 8.446 1.00 92.56 79 TYR A N 1
ATOM 647 C CA . TYR A 1 79 ? -9.438 4.015 7.196 1.00 92.56 79 TYR A CA 1
ATOM 648 C C . TYR A 1 79 ? -8.082 3.424 6.831 1.00 92.56 79 TYR A C 1
ATOM 650 O O . TYR A 1 79 ? -7.885 3.060 5.680 1.00 92.56 79 TYR A O 1
ATOM 658 N N . LEU A 1 80 ? -7.195 3.238 7.813 1.00 95.19 80 LEU A N 1
ATOM 659 C CA . LEU A 1 80 ? -5.910 2.571 7.595 1.00 95.19 80 LEU A CA 1
ATOM 660 C C . LEU A 1 80 ? -6.106 1.092 7.245 1.00 95.19 80 LEU A C 1
ATOM 662 O O . LEU A 1 80 ? -5.469 0.593 6.322 1.00 95.19 80 LEU A O 1
ATOM 666 N N . ILE A 1 81 ? -7.031 0.403 7.919 1.00 94.94 81 ILE A N 1
ATOM 667 C CA . ILE A 1 81 ? -7.409 -0.976 7.565 1.00 94.94 81 ILE A CA 1
ATOM 668 C C . ILE A 1 81 ? -7.951 -1.024 6.129 1.00 94.94 81 ILE A C 1
ATOM 670 O O . ILE A 1 81 ? -7.528 -1.865 5.343 1.00 94.94 81 ILE A O 1
ATOM 674 N N . GLY A 1 82 ? -8.847 -0.098 5.770 1.00 93.25 82 GLY A N 1
ATOM 675 C CA . GLY A 1 82 ? -9.390 0.014 4.416 1.00 93.25 82 GLY A CA 1
ATOM 676 C C . GLY A 1 82 ? -8.323 0.305 3.357 1.00 93.25 82 GLY A C 1
ATOM 677 O O . GLY A 1 82 ? -8.353 -0.312 2.298 1.00 93.25 82 GLY A O 1
ATOM 678 N N . ALA A 1 83 ? -7.356 1.177 3.651 1.00 95.25 83 ALA A N 1
ATOM 679 C CA . ALA A 1 83 ? -6.234 1.473 2.761 1.00 95.25 83 ALA A CA 1
ATOM 680 C C . ALA A 1 83 ? -5.355 0.235 2.523 1.00 95.25 83 ALA A C 1
ATOM 682 O O . ALA A 1 83 ? -5.025 -0.064 1.381 1.00 95.25 83 ALA A O 1
ATOM 683 N N . ASN A 1 84 ? -5.043 -0.536 3.572 1.00 96.19 84 ASN A N 1
ATOM 684 C CA . ASN A 1 84 ? -4.291 -1.787 3.422 1.00 96.19 84 ASN A CA 1
ATOM 685 C C . ASN A 1 84 ? -5.083 -2.837 2.633 1.00 96.19 84 ASN A C 1
ATOM 687 O O . ASN A 1 84 ? -4.514 -3.529 1.797 1.00 96.19 84 ASN A O 1
ATOM 691 N N . LEU A 1 85 ? -6.397 -2.938 2.850 1.00 95.12 85 LEU A N 1
ATOM 692 C CA . LEU A 1 85 ? -7.243 -3.855 2.086 1.00 95.12 85 LEU A CA 1
ATOM 693 C C . LEU A 1 85 ? -7.281 -3.479 0.596 1.00 95.12 85 LEU A C 1
ATOM 695 O O . LEU A 1 85 ? -7.157 -4.352 -0.259 1.00 95.12 85 LEU A O 1
ATOM 699 N N . LEU A 1 86 ? -7.404 -2.182 0.290 1.00 94.44 86 LEU A N 1
ATOM 700 C CA . LEU A 1 86 ? -7.330 -1.671 -1.078 1.00 94.44 86 LEU A CA 1
ATOM 701 C C . LEU A 1 86 ? -5.965 -1.970 -1.706 1.00 94.44 86 LEU A C 1
ATOM 703 O O . LEU A 1 86 ? -5.913 -2.448 -2.833 1.00 94.44 86 LEU A O 1
ATOM 707 N N . LEU A 1 87 ? -4.874 -1.736 -0.975 1.00 94.81 87 LEU A N 1
ATOM 708 C CA . LEU A 1 87 ? -3.519 -2.031 -1.436 1.00 94.81 87 LEU A CA 1
ATOM 709 C C . LEU A 1 87 ? -3.348 -3.518 -1.770 1.00 94.81 87 LEU A C 1
ATOM 711 O O . LEU A 1 87 ? -2.894 -3.845 -2.862 1.00 94.81 87 LEU A O 1
ATOM 715 N N . VAL A 1 88 ? -3.753 -4.421 -0.873 1.00 94.88 88 VAL A N 1
ATOM 716 C CA . VAL A 1 88 ? -3.652 -5.871 -1.101 1.00 94.88 88 VAL A CA 1
ATOM 717 C C . VAL A 1 88 ? -4.486 -6.303 -2.313 1.00 94.88 88 VAL A C 1
ATOM 719 O O . VAL A 1 88 ? -4.007 -7.078 -3.141 1.00 94.88 88 VAL A O 1
ATOM 722 N N . PHE A 1 89 ? -5.695 -5.758 -2.463 1.00 93.56 89 PHE A N 1
ATOM 723 C CA . PHE A 1 89 ? -6.535 -6.000 -3.636 1.00 93.56 89 PHE A CA 1
ATOM 724 C C . PHE A 1 89 ? -5.869 -5.521 -4.936 1.00 93.56 89 PHE A C 1
ATOM 726 O O . PHE A 1 89 ? -5.836 -6.259 -5.919 1.00 93.56 89 PHE A O 1
ATOM 733 N N . LEU A 1 90 ? -5.301 -4.310 -4.942 1.00 93.00 90 LEU A N 1
ATOM 734 C CA . LEU A 1 90 ? -4.614 -3.754 -6.110 1.00 93.00 90 LEU A CA 1
ATOM 735 C C . LEU A 1 90 ? -3.362 -4.558 -6.479 1.00 93.00 90 LEU A C 1
ATOM 737 O O . LEU A 1 90 ? -3.123 -4.773 -7.663 1.00 93.00 90 LEU A O 1
ATOM 741 N N . ILE A 1 91 ? -2.599 -5.042 -5.494 1.00 91.38 91 ILE A N 1
ATOM 742 C CA . ILE A 1 91 ? -1.447 -5.928 -5.726 1.00 91.38 91 ILE A CA 1
ATOM 743 C C . ILE A 1 91 ? -1.897 -7.198 -6.460 1.00 91.38 91 ILE A C 1
ATOM 745 O O . ILE A 1 91 ? -1.335 -7.534 -7.501 1.00 91.38 91 ILE A O 1
ATOM 749 N N . GLN A 1 92 ? -2.942 -7.867 -5.964 1.00 91.25 92 GLN A N 1
ATOM 750 C CA . GLN A 1 92 ? -3.471 -9.083 -6.591 1.00 91.25 92 GLN A CA 1
ATOM 751 C C . GLN 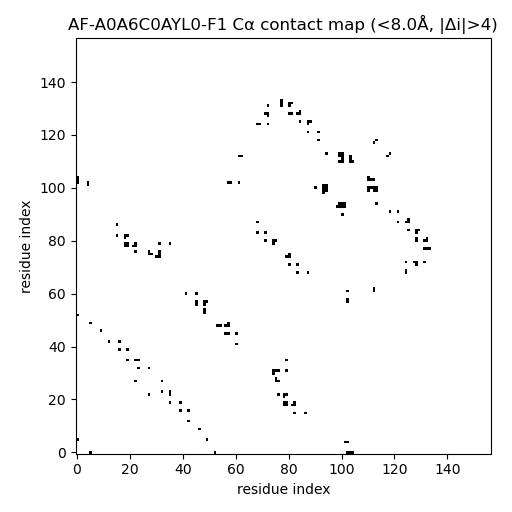A 1 92 ? -4.003 -8.810 -8.004 1.00 91.25 92 GLN A C 1
ATOM 753 O O . GLN A 1 92 ? -3.716 -9.570 -8.928 1.00 91.25 92 GLN A O 1
ATOM 758 N N . LEU A 1 93 ? -4.732 -7.706 -8.196 1.00 91.25 93 LEU A N 1
ATOM 759 C CA . LEU A 1 93 ? -5.243 -7.309 -9.509 1.00 91.25 93 LEU A CA 1
ATOM 760 C C . LEU A 1 93 ? -4.103 -7.056 -10.505 1.00 91.25 93 LEU A C 1
ATOM 762 O O . LEU A 1 93 ? -4.146 -7.550 -11.630 1.00 91.25 93 LEU A O 1
ATOM 766 N N . LEU A 1 94 ? -3.070 -6.318 -10.092 1.00 89.31 94 LEU A N 1
ATOM 767 C CA . LEU A 1 94 ? -1.910 -6.035 -10.934 1.00 89.31 94 LEU A CA 1
ATOM 768 C C . LEU A 1 94 ? -1.154 -7.309 -11.309 1.00 89.31 94 LEU A C 1
ATOM 770 O O . LEU A 1 94 ? -0.737 -7.433 -12.458 1.00 89.31 94 LEU A O 1
ATOM 774 N N . TRP A 1 95 ? -1.020 -8.271 -10.394 1.00 88.44 95 TRP A N 1
ATOM 775 C CA . TRP A 1 95 ? -0.412 -9.564 -10.713 1.00 88.44 95 TRP A CA 1
ATOM 776 C C . TRP A 1 95 ? -1.207 -10.353 -11.745 1.00 88.44 95 TRP A C 1
ATOM 778 O O . TRP A 1 95 ? -0.600 -10.965 -12.619 1.00 88.44 95 TRP A O 1
ATOM 788 N N . ILE A 1 96 ? -2.540 -10.319 -11.682 1.00 87.56 96 ILE A N 1
ATOM 789 C CA . ILE A 1 96 ? -3.392 -10.980 -12.679 1.00 87.56 96 ILE A CA 1
ATOM 790 C C . ILE A 1 96 ? -3.222 -10.317 -14.053 1.00 87.56 96 ILE A C 1
ATOM 792 O O . ILE A 1 96 ? -3.106 -11.014 -15.056 1.00 87.56 96 ILE A O 1
ATOM 796 N N . VAL A 1 97 ? -3.179 -8.982 -14.106 1.00 88.19 97 VAL A N 1
ATOM 797 C CA . VAL A 1 97 ? -3.113 -8.232 -15.373 1.00 88.19 97 VAL A CA 1
ATOM 798 C C . VAL A 1 97 ? -1.719 -8.266 -16.005 1.00 88.19 97 VAL A C 1
ATOM 800 O O . VAL A 1 97 ? -1.601 -8.424 -17.217 1.00 88.19 97 VAL A O 1
ATOM 803 N N . LYS A 1 98 ? -0.656 -8.089 -15.213 1.00 83.19 98 LYS A N 1
ATOM 804 C CA . LYS A 1 98 ? 0.729 -7.997 -15.711 1.00 83.19 98 LYS A CA 1
ATOM 805 C C . LYS A 1 98 ? 1.479 -9.331 -15.662 1.00 83.19 98 LYS A C 1
ATOM 807 O O . LYS A 1 98 ? 2.550 -9.435 -16.251 1.00 83.19 98 LYS A O 1
ATOM 812 N N . GLY A 1 99 ? 0.967 -10.335 -14.946 1.00 80.25 99 GLY A N 1
ATOM 813 C CA . GLY A 1 99 ? 1.651 -11.618 -14.745 1.00 80.25 99 GLY A CA 1
ATOM 814 C C . GLY A 1 99 ? 2.939 -11.520 -13.916 1.00 80.25 99 GLY A C 1
ATOM 815 O O . GLY A 1 99 ? 3.721 -12.466 -13.888 1.00 80.25 99 GLY A O 1
ATOM 816 N N . CYS A 1 100 ? 3.202 -10.373 -13.283 1.00 82.19 100 CYS A N 1
ATOM 817 C CA . CYS A 1 100 ? 4.345 -10.112 -12.410 1.00 82.19 100 CYS A CA 1
ATOM 818 C C . CYS A 1 100 ? 4.077 -8.869 -11.540 1.00 82.19 100 CYS A C 1
ATOM 820 O O . CYS A 1 100 ? 3.068 -8.182 -11.715 1.00 82.19 100 CYS A O 1
ATOM 822 N N . CYS A 1 101 ? 4.974 -8.550 -10.599 1.00 84.44 101 CYS A N 1
ATOM 823 C CA . CYS A 1 101 ? 4.911 -7.261 -9.910 1.00 84.44 101 CYS A CA 1
ATOM 824 C C . CYS A 1 101 ? 5.321 -6.117 -10.847 1.00 84.44 101 CYS A C 1
ATOM 826 O O . CYS A 1 101 ? 6.376 -6.175 -11.473 1.00 84.44 101 CYS A O 1
ATOM 828 N N . ILE A 1 102 ? 4.530 -5.041 -10.872 1.00 85.62 102 ILE A N 1
ATOM 829 C CA . ILE A 1 102 ? 4.751 -3.853 -11.713 1.00 85.62 102 ILE A CA 1
ATOM 830 C C . ILE A 1 102 ? 6.073 -3.116 -11.415 1.00 85.62 102 ILE A C 1
ATOM 832 O O . ILE A 1 102 ? 6.572 -2.369 -12.254 1.00 85.62 102 ILE A O 1
ATOM 836 N N . LEU A 1 103 ? 6.644 -3.332 -10.224 1.00 84.56 103 LEU A N 1
ATOM 837 C CA . LEU A 1 103 ? 7.939 -2.782 -9.812 1.00 84.56 103 LEU A CA 1
ATOM 838 C C . LEU A 1 103 ? 9.137 -3.610 -10.297 1.00 84.56 103 LEU A C 1
ATOM 840 O O . LEU A 1 103 ? 10.267 -3.123 -10.227 1.00 84.56 103 LEU A O 1
ATOM 844 N N . ASN A 1 104 ? 8.916 -4.835 -10.786 1.00 81.19 104 ASN A N 1
ATOM 845 C CA . ASN A 1 104 ? 10.009 -5.687 -11.235 1.00 81.19 104 ASN A CA 1
ATOM 846 C C . ASN A 1 104 ? 10.628 -5.147 -12.520 1.00 81.19 104 ASN A C 1
ATOM 848 O O . ASN A 1 104 ? 9.936 -4.807 -13.482 1.00 81.19 104 ASN A O 1
ATOM 852 N N . ASN A 1 105 ? 11.958 -5.120 -12.546 1.00 74.75 105 ASN A N 1
ATOM 853 C CA . ASN A 1 105 ? 12.686 -4.912 -13.782 1.00 74.75 105 ASN A CA 1
ATOM 854 C C . ASN A 1 105 ? 12.670 -6.229 -14.587 1.00 74.75 105 ASN A C 1
ATOM 856 O O . ASN A 1 105 ? 13.142 -7.237 -14.059 1.00 74.75 105 ASN A O 1
ATOM 860 N N . PRO A 1 106 ? 12.152 -6.256 -15.832 1.00 67.75 106 PRO A N 1
ATOM 861 C CA . PRO A 1 106 ? 12.160 -7.461 -16.667 1.00 67.75 106 PRO A CA 1
ATOM 862 C C . PRO A 1 106 ? 13.566 -8.025 -16.914 1.00 67.75 106 PRO A C 1
ATOM 864 O O . PRO A 1 106 ? 13.703 -9.228 -17.126 1.00 67.75 106 PRO A O 1
ATOM 867 N N . GLU A 1 107 ? 14.594 -7.179 -16.838 1.00 67.38 107 GLU A N 1
ATOM 868 C CA . GLU A 1 107 ? 16.002 -7.555 -17.016 1.00 67.38 107 GLU A CA 1
ATOM 869 C C . GLU A 1 107 ? 16.636 -8.158 -15.753 1.00 67.38 107 GLU A C 1
ATOM 871 O O . GLU A 1 107 ? 17.714 -8.745 -15.825 1.00 67.38 107 GLU A O 1
ATOM 876 N N . ASN A 1 108 ? 15.996 -8.023 -14.586 1.00 67.12 108 ASN A N 1
ATOM 877 C CA . ASN A 1 108 ? 16.540 -8.533 -13.334 1.00 67.12 108 ASN A CA 1
ATOM 878 C C . ASN A 1 108 ? 16.016 -9.963 -13.087 1.00 67.12 108 ASN A C 1
ATOM 880 O O . ASN A 1 108 ? 14.799 -10.157 -12.989 1.00 67.12 108 ASN A O 1
ATOM 884 N N . PRO A 1 109 ? 16.894 -10.981 -12.973 1.00 59.75 109 PRO A N 1
ATOM 885 C CA . PRO A 1 109 ? 16.466 -12.367 -12.768 1.00 59.75 109 PRO A CA 1
ATOM 886 C C . PRO A 1 109 ? 15.741 -12.570 -11.430 1.00 59.75 109 PRO A C 1
ATOM 888 O O . PRO A 1 109 ? 14.916 -13.476 -11.301 1.00 59.75 109 PRO A O 1
ATOM 891 N N . ILE A 1 110 ? 16.001 -11.711 -10.441 1.00 63.41 110 ILE A N 1
ATOM 892 C CA . ILE A 1 110 ? 15.352 -11.762 -9.130 1.00 63.41 110 ILE A CA 1
ATOM 893 C C . ILE A 1 110 ? 14.026 -10.993 -9.210 1.00 63.41 110 ILE A C 1
ATOM 895 O O . ILE A 1 110 ? 13.958 -9.787 -8.973 1.00 63.41 110 ILE A O 1
ATOM 899 N N . ARG A 1 111 ? 12.948 -11.702 -9.557 1.00 66.81 111 ARG A N 1
ATOM 900 C CA . ARG A 1 111 ? 11.580 -11.159 -9.595 1.00 66.81 111 ARG A CA 1
ATOM 901 C C . ARG A 1 111 ? 10.956 -11.192 -8.198 1.00 66.81 111 ARG A C 1
ATOM 903 O O . ARG A 1 111 ? 10.236 -12.125 -7.857 1.00 66.81 111 ARG A O 1
ATOM 910 N N . PHE A 1 112 ? 11.236 -10.185 -7.374 1.00 68.75 112 PHE A N 1
ATOM 911 C CA . PHE A 1 112 ? 10.632 -10.081 -6.042 1.00 68.75 112 PHE A CA 1
ATOM 912 C C . PHE A 1 112 ? 9.137 -9.708 -6.116 1.00 68.75 112 PHE A C 1
ATOM 914 O O . PHE A 1 112 ? 8.661 -9.149 -7.104 1.00 68.75 112 PHE A O 1
ATOM 921 N N . GLY A 1 113 ? 8.360 -10.027 -5.078 1.00 65.00 113 GLY A N 1
ATOM 922 C CA . GLY A 1 113 ? 6.955 -9.616 -5.012 1.00 65.00 113 GLY A CA 1
ATOM 923 C C . GLY A 1 113 ? 6.042 -10.321 -6.016 1.00 65.00 113 GLY A C 1
ATOM 924 O O . GLY A 1 113 ? 4.980 -9.795 -6.317 1.00 65.00 113 GLY A O 1
ATOM 925 N N . PHE A 1 114 ? 6.446 -11.468 -6.567 1.00 69.31 114 PHE A N 1
ATOM 926 C CA . PHE A 1 114 ? 5.607 -12.318 -7.408 1.00 69.31 114 PHE A CA 1
ATOM 927 C C . PHE A 1 114 ? 5.957 -13.785 -7.146 1.00 69.31 114 PHE A C 1
ATOM 929 O O . PHE A 1 114 ? 7.117 -14.169 -7.259 1.00 69.31 114 PHE A O 1
ATOM 936 N N . GLY A 1 115 ? 4.974 -14.592 -6.751 1.00 75.38 115 GLY A N 1
ATOM 937 C CA . GLY A 1 115 ? 5.206 -15.982 -6.360 1.00 75.38 115 GLY A CA 1
ATOM 938 C C . GLY A 1 115 ? 4.049 -16.571 -5.563 1.00 75.38 115 GLY A C 1
ATOM 939 O O . GLY A 1 115 ? 3.144 -15.854 -5.116 1.00 75.38 115 GLY A O 1
ATOM 940 N N . PHE A 1 116 ? 4.073 -17.889 -5.391 1.00 80.38 116 PHE A N 1
ATOM 941 C CA . PHE A 1 116 ? 3.018 -18.631 -4.704 1.00 80.38 116 PHE A CA 1
ATOM 942 C C . PHE A 1 116 ? 2.932 -18.251 -3.219 1.00 80.38 116 PHE A C 1
ATOM 944 O O . PHE A 1 116 ? 1.846 -18.008 -2.695 1.00 80.38 116 PHE A O 1
ATOM 951 N N . GLU A 1 117 ? 4.077 -18.090 -2.562 1.00 84.25 117 GLU A N 1
ATOM 952 C CA . GLU A 1 117 ? 4.192 -17.742 -1.145 1.00 84.25 117 GLU A CA 1
ATOM 953 C C . GLU A 1 117 ? 3.596 -16.361 -0.862 1.00 84.25 117 GLU A C 1
ATOM 955 O O . GLU A 1 117 ? 2.808 -16.186 0.068 1.00 84.25 117 GLU A O 1
ATOM 960 N N . ILE A 1 118 ? 3.922 -15.376 -1.703 1.00 87.44 118 ILE A N 1
ATOM 961 C CA . ILE A 1 118 ? 3.423 -14.003 -1.556 1.00 87.44 118 ILE A CA 1
ATOM 962 C C . ILE A 1 118 ? 1.928 -13.934 -1.922 1.00 87.44 118 ILE A C 1
ATOM 964 O O . ILE A 1 118 ? 1.166 -13.165 -1.329 1.00 87.44 118 ILE A O 1
ATOM 968 N N . SER A 1 119 ? 1.466 -14.795 -2.831 1.00 87.81 119 SER A N 1
ATOM 969 C CA . SER A 1 119 ? 0.036 -14.959 -3.125 1.00 87.81 119 SER A CA 1
ATOM 970 C C . SER A 1 119 ? -0.734 -15.498 -1.919 1.00 87.81 119 SER A C 1
ATOM 972 O O . SER A 1 119 ? -1.760 -14.930 -1.544 1.00 87.81 119 SER A O 1
ATOM 974 N N . ILE A 1 120 ? -0.210 -16.523 -1.239 1.00 91.12 120 ILE A N 1
ATOM 975 C CA . ILE A 1 120 ? -0.793 -17.023 0.015 1.00 91.12 120 ILE A CA 1
ATOM 976 C C . ILE A 1 120 ? -0.782 -15.931 1.086 1.00 91.12 120 ILE A C 1
ATOM 978 O O . ILE A 1 120 ? -1.809 -15.687 1.722 1.00 91.12 120 ILE A O 1
ATOM 982 N N . PHE A 1 121 ? 0.351 -15.244 1.265 1.00 92.12 121 PHE A N 1
ATOM 983 C CA . PHE A 1 121 ? 0.487 -14.153 2.229 1.00 92.12 121 PHE A CA 1
ATOM 984 C C . PHE A 1 121 ? -0.587 -13.081 2.006 1.00 92.12 121 PHE A C 1
ATOM 986 O O . PHE A 1 121 ? -1.361 -12.771 2.912 1.00 92.12 121 PHE A O 1
ATOM 993 N N . THR A 1 122 ? -0.700 -12.553 0.787 1.00 92.38 122 THR A N 1
ATOM 994 C CA . THR A 1 122 ? -1.689 -11.511 0.473 1.00 92.38 122 THR A CA 1
ATOM 995 C C . THR A 1 122 ? -3.126 -12.002 0.668 1.00 92.38 122 THR A C 1
ATOM 997 O O . THR A 1 122 ? -3.956 -11.253 1.186 1.00 92.38 122 THR A O 1
ATOM 1000 N N . LEU A 1 123 ? -3.434 -13.260 0.341 1.00 93.38 123 LEU A N 1
ATOM 1001 C CA . LEU A 1 123 ? -4.768 -13.833 0.534 1.00 93.38 123 LEU A CA 1
ATOM 1002 C C . LEU A 1 123 ? -5.130 -13.983 2.022 1.00 93.38 123 LEU A C 1
ATOM 1004 O O . LEU A 1 123 ? -6.215 -13.567 2.436 1.00 93.38 123 LEU A O 1
ATOM 1008 N N . ILE A 1 124 ? -4.208 -14.485 2.848 1.00 95.12 124 ILE A N 1
ATOM 1009 C CA . ILE A 1 124 ? -4.390 -14.573 4.307 1.00 95.12 124 ILE A CA 1
ATOM 1010 C C . ILE A 1 124 ? -4.645 -13.181 4.895 1.00 95.12 124 ILE A C 1
ATOM 1012 O O . ILE A 1 124 ? -5.617 -12.980 5.630 1.00 95.12 124 ILE A O 1
ATOM 1016 N N . TYR A 1 125 ? -3.819 -12.196 4.537 1.00 94.56 125 TYR A N 1
ATOM 1017 C CA . TYR A 1 125 ? -3.966 -10.834 5.052 1.00 94.56 125 TYR A CA 1
ATOM 1018 C C . TYR A 1 125 ? -5.234 -10.141 4.546 1.00 94.56 125 TYR A C 1
ATOM 1020 O O . TYR A 1 125 ? -5.837 -9.371 5.295 1.00 94.56 125 TYR A O 1
ATOM 1028 N N . THR A 1 126 ? -5.711 -10.471 3.342 1.00 95.12 126 THR A N 1
ATOM 1029 C CA . THR A 1 126 ? -7.025 -10.020 2.855 1.00 95.12 126 THR A CA 1
ATOM 1030 C C . THR A 1 126 ? -8.133 -10.469 3.807 1.00 95.12 126 THR A C 1
ATOM 1032 O O . THR A 1 126 ? -8.940 -9.648 4.245 1.00 95.12 126 THR A O 1
ATOM 1035 N N . ILE A 1 127 ? -8.148 -11.753 4.182 1.00 94.94 127 ILE A N 1
ATOM 1036 C CA . ILE A 1 127 ? -9.157 -12.322 5.088 1.00 94.94 127 ILE A CA 1
ATOM 1037 C C . ILE A 1 127 ? -9.060 -11.679 6.479 1.00 94.94 127 ILE A C 1
ATOM 1039 O O . ILE A 1 127 ? -10.079 -11.273 7.048 1.00 94.94 127 ILE A O 1
ATOM 1043 N N . ILE A 1 128 ? -7.844 -11.553 7.022 1.00 95.06 128 ILE A N 1
ATOM 1044 C CA . ILE A 1 128 ? -7.608 -10.938 8.338 1.00 95.06 128 ILE A CA 1
ATOM 1045 C C . ILE A 1 128 ? -8.133 -9.498 8.358 1.00 95.06 128 ILE A C 1
ATOM 1047 O O . ILE A 1 128 ? -8.900 -9.130 9.251 1.00 95.06 128 ILE A O 1
ATOM 1051 N N . LEU A 1 129 ? -7.761 -8.685 7.367 1.00 94.38 129 LEU A N 1
ATOM 1052 C CA . LEU A 1 129 ? -8.151 -7.278 7.301 1.00 94.38 129 LEU A CA 1
ATOM 1053 C C . LEU A 1 129 ? -9.645 -7.094 7.037 1.00 94.38 129 LEU A C 1
ATOM 1055 O O . LEU A 1 129 ? -10.274 -6.253 7.685 1.00 94.38 129 LEU A O 1
ATOM 1059 N N . ALA A 1 130 ? -10.235 -7.908 6.159 1.00 93.44 130 ALA A N 1
ATOM 1060 C CA . ALA A 1 130 ? -11.671 -7.886 5.896 1.00 93.44 130 ALA A CA 1
ATOM 1061 C C . ALA A 1 130 ? -12.480 -8.149 7.174 1.00 93.44 130 ALA A C 1
ATOM 1063 O O . ALA A 1 130 ? -13.457 -7.451 7.447 1.00 93.44 130 ALA A O 1
ATOM 1064 N N . ASN A 1 131 ? -12.032 -9.092 8.008 1.00 92.62 131 ASN A N 1
ATOM 1065 C CA . ASN A 1 131 ? -12.682 -9.405 9.281 1.00 92.62 131 ASN A CA 1
ATOM 1066 C C . ASN A 1 131 ? -12.564 -8.286 10.330 1.00 92.62 131 ASN A C 1
ATOM 1068 O O . ASN A 1 131 ? -13.402 -8.216 11.233 1.00 92.62 131 ASN A O 1
ATOM 1072 N N . LYS A 1 132 ? -11.567 -7.395 10.220 1.00 92.06 132 LYS A N 1
ATOM 1073 C CA . LYS A 1 132 ? -11.442 -6.217 11.096 1.00 92.06 132 LYS A CA 1
ATOM 1074 C C . LYS A 1 132 ? -12.324 -5.043 10.672 1.00 92.06 132 LYS A C 1
ATOM 1076 O O . LYS A 1 132 ? -12.554 -4.145 11.486 1.00 92.06 132 LYS A O 1
ATOM 1081 N N . LEU A 1 133 ? -12.810 -5.009 9.430 1.00 87.31 133 LEU A N 1
ATOM 1082 C CA . LEU A 1 133 ? -13.693 -3.933 8.990 1.00 87.31 133 LEU A CA 1
ATOM 1083 C C . LEU A 1 133 ? -15.041 -4.000 9.728 1.00 87.31 133 LEU A C 1
ATOM 1085 O O . LEU A 1 133 ? -15.575 -5.083 9.985 1.00 87.31 133 LEU A O 1
ATOM 1089 N N . PRO A 1 134 ? -15.631 -2.844 10.084 1.00 79.88 134 PRO A N 1
ATOM 1090 C CA . PRO A 1 134 ? -16.929 -2.822 10.735 1.00 79.88 134 PRO A CA 1
ATOM 1091 C C . PRO A 1 134 ? -17.971 -3.461 9.816 1.00 79.88 134 PRO A C 1
ATOM 1093 O O . PRO A 1 134 ? -18.206 -2.987 8.704 1.00 79.88 134 PRO A O 1
ATOM 1096 N N . LYS A 1 135 ? -18.622 -4.528 10.295 1.00 77.62 135 LYS A N 1
ATOM 1097 C CA . LYS A 1 135 ? -19.685 -5.208 9.549 1.00 77.62 135 LYS A CA 1
ATOM 1098 C C . LYS A 1 135 ? -20.761 -4.191 9.182 1.00 77.62 135 LYS A C 1
ATOM 1100 O O . LYS A 1 135 ? -21.334 -3.546 10.067 1.00 77.62 135 LYS A O 1
ATOM 1105 N N . PHE A 1 136 ? -21.071 -4.079 7.892 1.00 63.50 136 PHE A N 1
ATOM 1106 C CA . PHE A 1 136 ? -22.238 -3.338 7.436 1.00 63.50 136 PHE A CA 1
ATOM 1107 C C . PHE A 1 136 ? -23.479 -3.989 8.050 1.00 63.50 136 PHE A C 1
ATOM 1109 O O . PHE A 1 136 ? -23.984 -5.003 7.573 1.00 63.50 136 PHE A O 1
ATOM 1116 N N . ARG A 1 137 ? -23.985 -3.423 9.152 1.00 58.28 137 ARG A N 1
ATOM 1117 C CA . ARG A 1 137 ? -25.324 -3.755 9.635 1.00 58.28 137 ARG A CA 1
ATOM 1118 C C . ARG A 1 137 ? -26.293 -3.214 8.598 1.00 58.28 137 ARG A C 1
ATOM 1120 O O . ARG A 1 137 ? -26.675 -2.046 8.661 1.00 58.28 137 ARG A O 1
ATOM 1127 N N . ILE A 1 138 ? -26.700 -4.076 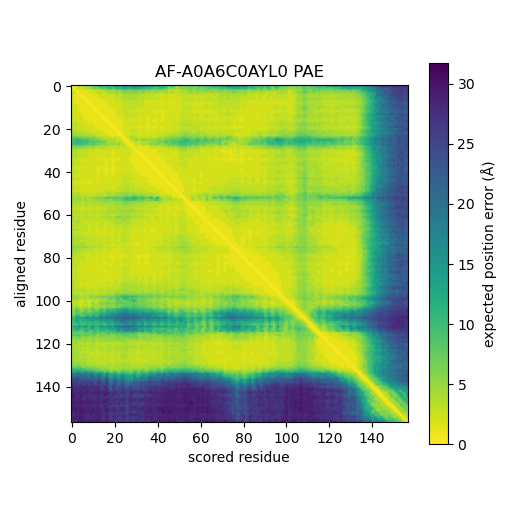7.671 1.00 60.09 138 ILE A N 1
ATOM 1128 C CA . ILE A 1 138 ? -27.892 -3.870 6.855 1.00 60.09 138 ILE A CA 1
ATOM 1129 C C . ILE A 1 138 ? -29.028 -3.685 7.862 1.00 60.09 138 ILE A C 1
ATOM 1131 O O . ILE A 1 138 ? -29.508 -4.636 8.486 1.00 60.09 138 ILE A O 1
ATOM 1135 N N . LYS A 1 139 ? -29.390 -2.426 8.130 1.00 54.09 139 LYS A N 1
ATOM 1136 C CA 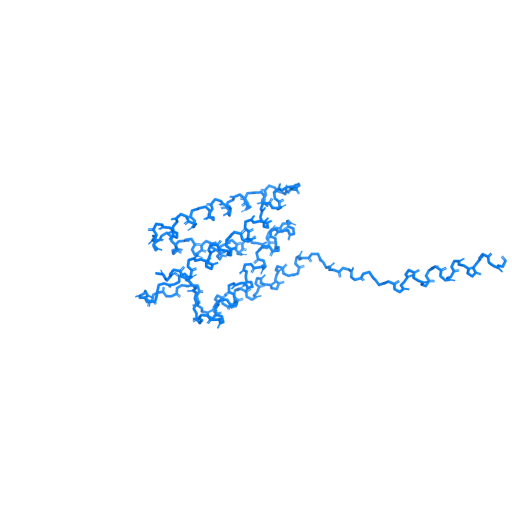. LYS A 1 139 ? -30.539 -2.105 8.971 1.00 54.09 139 LYS A CA 1
ATOM 1137 C C . LYS A 1 139 ? -31.723 -2.736 8.267 1.00 54.09 139 LYS A C 1
ATOM 1139 O O . LYS A 1 139 ? -32.116 -2.289 7.201 1.00 54.09 139 LYS A O 1
ATOM 1144 N N . ASN A 1 140 ? -32.265 -3.789 8.863 1.00 54.38 140 ASN A N 1
ATOM 1145 C CA . ASN A 1 140 ? -33.421 -4.484 8.335 1.00 54.38 140 ASN A CA 1
ATOM 1146 C C . ASN A 1 140 ? -34.617 -3.512 8.405 1.00 54.38 140 ASN A C 1
ATOM 1148 O O . ASN A 1 140 ? -35.260 -3.373 9.452 1.00 54.38 140 ASN A O 1
ATOM 1152 N N . ILE A 1 141 ? -34.851 -2.761 7.320 1.00 58.56 141 ILE A N 1
ATOM 1153 C CA . ILE A 1 141 ? -35.857 -1.686 7.212 1.00 58.56 141 ILE A CA 1
ATOM 1154 C C . ILE A 1 141 ? -37.254 -2.216 7.594 1.00 58.56 141 ILE A C 1
ATOM 1156 O O . ILE A 1 141 ? -38.069 -1.495 8.180 1.00 58.56 141 ILE A O 1
ATOM 1160 N N . ASN A 1 142 ? -37.487 -3.519 7.410 1.00 55.28 142 ASN A N 1
ATOM 1161 C CA . ASN A 1 142 ? -38.743 -4.194 7.729 1.00 55.28 142 ASN A CA 1
ATOM 1162 C C . ASN A 1 142 ? -39.093 -4.221 9.231 1.00 55.28 142 ASN A C 1
ATOM 1164 O O . ASN A 1 142 ? -40.276 -4.143 9.571 1.00 55.28 142 ASN A O 1
ATOM 1168 N N . LYS A 1 143 ? -38.120 -4.215 10.160 1.00 52.84 143 LYS A N 1
ATOM 1169 C CA . LYS A 1 143 ? -38.427 -4.165 11.610 1.00 52.84 143 LYS A CA 1
ATOM 1170 C C . LYS A 1 143 ? -38.963 -2.800 12.061 1.00 52.84 143 LYS A C 1
ATOM 1172 O O . LYS A 1 143 ? -39.746 -2.744 13.012 1.00 52.84 143 LYS A O 1
ATOM 1177 N N . LYS A 1 144 ? -38.595 -1.703 11.381 1.00 51.34 144 LYS A N 1
ATOM 1178 C CA . LYS A 1 144 ? -39.157 -0.367 11.664 1.00 51.34 144 LYS A CA 1
ATOM 1179 C C . LYS A 1 144 ? -40.606 -0.259 11.181 1.00 51.34 144 LYS A C 1
ATOM 1181 O O . LYS A 1 144 ? -41.445 0.199 11.953 1.00 51.34 144 LYS A O 1
ATOM 1186 N N . LYS A 1 145 ? -40.927 -0.759 9.979 1.00 52.47 145 LYS A N 1
ATOM 1187 C CA . LYS A 1 145 ? -42.312 -0.773 9.460 1.00 52.47 145 LYS A CA 1
ATOM 1188 C C . LYS A 1 145 ? -43.258 -1.608 10.338 1.00 52.47 145 LYS A C 1
ATOM 1190 O O . LYS A 1 145 ? -44.361 -1.158 10.638 1.00 52.47 145 LYS A O 1
ATOM 1195 N N . LEU A 1 146 ? -42.809 -2.765 10.839 1.00 53.16 146 LEU A N 1
ATOM 1196 C CA . LEU A 1 146 ? -43.604 -3.605 11.752 1.00 53.16 146 LEU A CA 1
ATOM 1197 C C . LEU A 1 146 ? -43.846 -2.961 13.129 1.00 53.16 146 LEU A C 1
ATOM 1199 O O . LEU A 1 146 ? -44.944 -3.087 13.673 1.00 53.16 146 LEU A O 1
ATOM 1203 N N . LYS A 1 147 ? -42.862 -2.236 13.686 1.00 52.19 147 LYS A N 1
ATOM 1204 C CA . LYS A 1 147 ? -43.047 -1.484 14.942 1.00 52.19 147 LYS A CA 1
ATOM 1205 C C . LYS A 1 147 ? -44.004 -0.302 14.781 1.00 52.19 147 LYS A C 1
ATOM 1207 O O . LYS A 1 147 ? -44.816 -0.082 15.673 1.00 52.19 147 LYS A O 1
ATOM 1212 N N . ILE A 1 148 ? -43.948 0.415 13.656 1.00 56.19 148 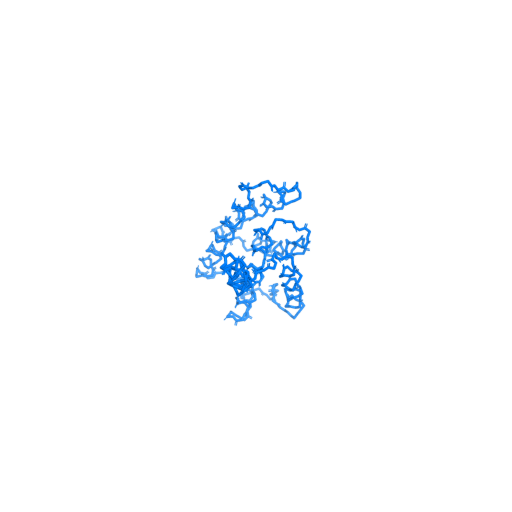ILE A N 1
ATOM 1213 C CA . ILE A 1 148 ? -44.879 1.519 13.368 1.00 56.19 148 ILE A CA 1
ATOM 1214 C C . ILE A 1 148 ? -46.311 0.980 13.263 1.00 56.19 148 ILE A C 1
ATOM 1216 O O . ILE A 1 148 ? -47.187 1.477 13.960 1.00 56.19 148 ILE A O 1
ATOM 1220 N N . LYS A 1 149 ? -46.528 -0.110 12.511 1.00 49.75 149 LYS A N 1
ATOM 1221 C CA . LYS A 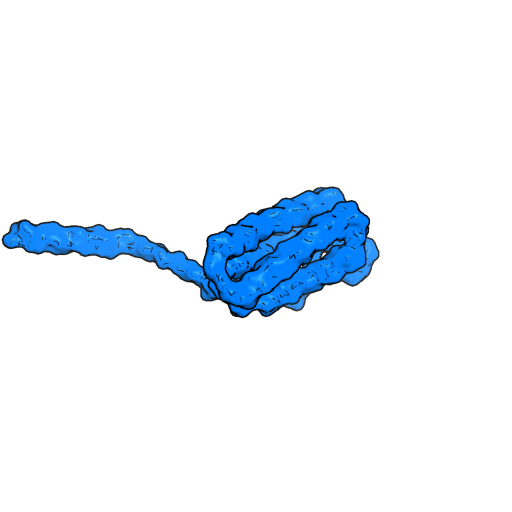1 149 ? -47.863 -0.706 12.310 1.00 49.75 149 LYS A CA 1
ATOM 1222 C C . LYS A 1 149 ? -48.492 -1.264 13.599 1.00 49.75 149 LYS A C 1
ATOM 1224 O O . LYS A 1 149 ? -49.705 -1.193 13.774 1.00 49.75 149 LYS A O 1
ATOM 1229 N N . LYS A 1 150 ? -47.686 -1.801 14.527 1.00 51.53 150 LYS A N 1
ATOM 1230 C CA . LYS A 1 150 ? -48.169 -2.227 15.858 1.00 51.53 150 LYS A CA 1
ATOM 1231 C C . LYS A 1 150 ? -48.499 -1.049 16.781 1.00 51.53 150 LYS A C 1
ATOM 1233 O O . LYS A 1 150 ? -49.375 -1.192 17.627 1.00 51.53 150 LYS A O 1
ATOM 1238 N N . ARG A 1 151 ? -47.817 0.093 16.637 1.00 49.94 151 ARG A N 1
ATOM 1239 C CA . ARG A 1 151 ? -48.064 1.287 17.460 1.00 49.94 151 ARG A CA 1
ATOM 1240 C C . ARG A 1 151 ? -49.341 2.014 17.032 1.00 49.94 151 ARG A C 1
ATOM 1242 O O . ARG A 1 151 ? -50.101 2.407 17.903 1.00 49.94 151 ARG A O 1
ATOM 1249 N N . THR A 1 152 ? -49.629 2.095 15.730 1.00 54.75 152 THR A N 1
ATOM 1250 C CA . THR A 1 152 ? -50.911 2.628 15.231 1.00 54.75 152 THR A CA 1
ATOM 1251 C C . THR A 1 152 ? -52.101 1.765 15.640 1.00 54.75 152 THR A C 1
ATOM 1253 O O . THR A 1 152 ? -53.113 2.310 16.049 1.00 54.75 152 THR A O 1
ATOM 1256 N N . ARG A 1 153 ? -51.983 0.429 15.637 1.00 53.84 153 ARG A N 1
ATOM 1257 C CA . ARG A 1 153 ? -53.079 -0.448 16.100 1.00 53.84 153 ARG A CA 1
ATOM 1258 C C . ARG A 1 153 ? -53.408 -0.331 17.594 1.00 53.84 153 ARG A C 1
ATOM 1260 O O . ARG A 1 153 ? -54.520 -0.663 17.968 1.00 53.84 153 ARG A O 1
ATOM 1267 N N . LYS A 1 154 ? -52.471 0.113 18.439 1.00 51.50 154 LYS A N 1
ATOM 1268 C CA . LYS A 1 154 ? -52.708 0.312 19.881 1.00 51.50 154 LYS A CA 1
ATOM 1269 C C . LYS A 1 154 ? -53.338 1.665 20.234 1.00 51.50 154 LYS A C 1
ATOM 1271 O O . LYS A 1 154 ? -53.741 1.829 21.371 1.00 51.50 154 LYS A O 1
ATOM 1276 N N . LEU A 1 155 ? -53.371 2.619 19.303 1.00 53.16 155 LEU A N 1
ATOM 1277 C CA . LEU A 1 155 ? -53.941 3.960 19.503 1.00 53.16 155 LEU A CA 1
ATOM 1278 C C . LEU A 1 155 ? -55.375 4.087 18.955 1.00 53.16 155 LEU A C 1
ATOM 1280 O O . LEU A 1 155 ? -55.957 5.157 19.046 1.00 53.16 155 LEU A O 1
ATOM 1284 N N . ILE A 1 156 ? -55.907 3.022 18.344 1.00 51.47 156 ILE A N 1
ATOM 1285 C CA . ILE A 1 156 ? -57.235 2.977 17.702 1.00 51.47 156 ILE A CA 1
ATOM 1286 C C . ILE A 1 156 ? -58.220 2.122 18.542 1.00 51.47 156 ILE A C 1
ATOM 1288 O O . ILE A 1 156 ? -59.286 1.758 18.065 1.00 51.47 156 ILE A O 1
ATOM 1292 N N . ILE A 1 157 ? -57.869 1.776 19.787 1.00 46.97 157 ILE A N 1
ATOM 1293 C CA . ILE A 1 157 ? -58.747 1.076 20.744 1.00 46.97 157 ILE A CA 1
ATOM 1294 C C . ILE A 1 157 ? -58.926 1.975 21.958 1.00 46.97 157 ILE A C 1
ATOM 1296 O O . ILE A 1 157 ? -57.883 2.499 22.415 1.00 46.97 157 ILE A O 1
#